Protein AF-A0A835XV20-F1 (afdb_monomer_lite)

pLDDT: mean 71.29, std 19.35, range [37.91, 95.69]

Radius of gyration: 30.29 Å; chains: 1; bounding box: 101×57×58 Å

Structure (mmCIF, N/CA/C/O backbone):
data_AF-A0A835XV20-F1
#
_entry.id   AF-A0A835XV20-F1
#
loop_
_atom_site.group_PDB
_atom_site.id
_atom_site.type_symbol
_atom_site.label_atom_id
_atom_site.label_alt_id
_atom_site.label_comp_id
_atom_site.label_asym_id
_atom_site.label_entity_id
_atom_site.label_seq_id
_atom_site.pdbx_PDB_ins_code
_atom_site.Cartn_x
_atom_site.Cartn_y
_atom_site.Cartn_z
_atom_site.occupancy
_atom_site.B_iso_or_equiv
_atom_site.auth_seq_id
_atom_site.auth_comp_id
_atom_site.auth_asym_id
_atom_site.auth_atom_id
_atom_site.pdbx_PDB_model_num
ATOM 1 N N . MET A 1 1 ? 56.856 -26.481 20.485 1.00 44.91 1 MET A N 1
ATOM 2 C CA . MET A 1 1 ? 55.687 -25.780 19.911 1.00 44.91 1 MET A CA 1
ATOM 3 C C . MET A 1 1 ? 55.381 -26.390 18.546 1.00 44.91 1 MET A C 1
ATOM 5 O O . MET A 1 1 ? 56.162 -26.189 17.629 1.00 44.91 1 MET A O 1
ATOM 9 N N . ARG A 1 2 ? 54.334 -27.218 18.419 1.00 42.66 2 ARG A N 1
ATOM 10 C CA . ARG A 1 2 ? 53.886 -27.782 17.129 1.00 42.66 2 ARG A CA 1
ATOM 11 C C . ARG A 1 2 ? 52.493 -27.231 16.833 1.00 42.66 2 ARG A C 1
ATOM 13 O O . ARG A 1 2 ? 51.584 -27.426 17.632 1.00 42.66 2 ARG A O 1
ATOM 20 N N . ALA A 1 3 ? 52.365 -26.494 15.734 1.00 48.75 3 ALA A N 1
ATOM 21 C CA . ALA A 1 3 ? 51.107 -25.922 15.270 1.00 48.75 3 ALA A CA 1
ATOM 22 C C . ALA A 1 3 ? 50.228 -27.014 14.637 1.00 48.75 3 ALA A C 1
ATOM 24 O O . ALA A 1 3 ? 50.714 -27.828 13.854 1.00 48.75 3 ALA A O 1
ATOM 25 N N . SER A 1 4 ? 48.943 -27.029 14.994 1.00 61.28 4 SER A N 1
ATOM 26 C CA . SER A 1 4 ? 47.926 -27.907 14.399 1.00 61.28 4 SER A CA 1
ATOM 27 C C . SER A 1 4 ? 47.379 -27.291 13.103 1.00 61.28 4 SER A C 1
ATOM 29 O O . SER A 1 4 ? 47.197 -26.072 13.061 1.00 61.28 4 SER A O 1
ATOM 31 N N . PRO A 1 5 ? 47.075 -28.078 12.055 1.00 59.94 5 PRO A N 1
ATOM 32 C CA . PRO A 1 5 ? 46.453 -27.549 10.849 1.00 59.94 5 PRO A CA 1
ATOM 33 C C . PRO A 1 5 ? 44.942 -27.330 11.034 1.00 59.94 5 PRO A C 1
ATOM 35 O O . PRO A 1 5 ? 44.188 -28.227 11.409 1.00 59.94 5 PRO A O 1
ATOM 38 N N . SER A 1 6 ? 44.518 -26.101 10.740 1.00 56.47 6 SER A N 1
ATOM 39 C CA . SER A 1 6 ? 43.131 -25.637 10.696 1.00 56.47 6 SER A CA 1
ATOM 40 C C . SER A 1 6 ? 42.381 -26.278 9.522 1.00 56.47 6 SER A C 1
ATOM 42 O O . SER A 1 6 ? 42.760 -26.108 8.362 1.00 56.47 6 SER A O 1
ATOM 44 N N . THR A 1 7 ? 41.316 -27.028 9.817 1.00 62.75 7 THR A N 1
ATOM 45 C CA . THR A 1 7 ? 40.434 -27.627 8.804 1.00 62.75 7 THR A CA 1
ATOM 46 C C . THR A 1 7 ? 39.413 -26.587 8.341 1.00 62.75 7 THR A C 1
ATOM 48 O O . THR A 1 7 ? 38.593 -26.106 9.121 1.00 62.75 7 THR A O 1
ATOM 51 N N . ARG A 1 8 ? 39.470 -26.225 7.056 1.00 49.06 8 ARG A N 1
ATOM 52 C CA . ARG A 1 8 ? 38.583 -25.251 6.407 1.00 49.06 8 ARG A CA 1
ATOM 53 C C . ARG A 1 8 ? 37.236 -25.910 6.080 1.00 49.06 8 ARG A C 1
ATOM 55 O O . ARG A 1 8 ? 37.169 -26.773 5.211 1.00 49.06 8 ARG A O 1
ATOM 62 N N . ALA A 1 9 ? 36.171 -25.504 6.768 1.00 49.81 9 ALA A N 1
ATOM 63 C CA . ALA A 1 9 ? 34.807 -25.959 6.502 1.00 49.81 9 ALA A CA 1
ATOM 64 C C . ALA A 1 9 ? 34.276 -25.423 5.154 1.00 49.81 9 ALA A C 1
ATOM 66 O O . ALA A 1 9 ? 34.452 -24.248 4.827 1.00 49.81 9 ALA A O 1
ATOM 67 N N . ALA A 1 10 ? 33.623 -26.290 4.375 1.00 55.50 10 ALA A N 1
ATOM 68 C CA . ALA A 1 10 ? 32.979 -25.958 3.103 1.00 55.50 10 ALA A CA 1
ATOM 69 C C . ALA A 1 10 ? 31.582 -25.330 3.319 1.00 55.50 10 ALA A C 1
ATOM 71 O O . ALA A 1 10 ? 30.871 -25.745 4.237 1.00 55.50 10 ALA A O 1
ATOM 72 N N . PRO A 1 11 ? 31.141 -24.365 2.488 1.00 56.44 11 PRO A N 1
ATOM 73 C CA . PRO A 1 11 ? 29.831 -23.742 2.654 1.00 56.44 11 PRO A CA 1
ATOM 74 C C . PRO A 1 11 ? 28.684 -24.625 2.133 1.00 56.44 11 PRO A C 1
ATOM 76 O O . PRO A 1 11 ? 28.713 -25.144 1.016 1.00 56.44 11 PRO A O 1
ATOM 79 N N . ALA A 1 12 ? 27.644 -24.744 2.959 1.00 52.12 12 ALA A N 1
ATOM 80 C CA . ALA A 1 12 ? 26.403 -25.457 2.683 1.00 52.12 12 ALA A CA 1
ATOM 81 C C . ALA A 1 12 ? 25.625 -24.856 1.493 1.00 52.12 12 ALA A C 1
ATOM 83 O O . ALA A 1 12 ? 25.473 -23.638 1.365 1.00 52.12 12 ALA A O 1
ATOM 84 N N . ARG A 1 13 ? 25.095 -25.734 0.632 1.00 54.03 13 ARG A N 1
ATOM 85 C CA . ARG A 1 13 ? 24.239 -25.384 -0.512 1.00 54.03 13 ARG A CA 1
ATOM 86 C C . ARG A 1 13 ? 22.908 -24.805 -0.015 1.00 54.03 13 ARG A C 1
ATOM 88 O O . ARG A 1 13 ? 22.173 -25.475 0.703 1.00 54.03 13 ARG A O 1
ATOM 95 N N . ARG A 1 14 ? 22.588 -23.567 -0.410 1.00 55.06 14 ARG A N 1
ATOM 96 C CA . ARG A 1 14 ? 21.298 -22.919 -0.119 1.00 55.06 14 ARG A CA 1
ATOM 97 C C . ARG A 1 14 ? 20.197 -23.541 -0.983 1.00 55.06 14 ARG A C 1
ATOM 99 O O . ARG A 1 14 ? 20.334 -23.609 -2.202 1.00 55.06 14 ARG A O 1
ATOM 106 N N . GLY A 1 15 ? 19.132 -24.006 -0.333 1.00 49.19 15 GLY A N 1
ATOM 107 C CA . GLY A 1 15 ? 17.953 -24.589 -0.971 1.00 49.19 15 GLY A CA 1
ATOM 108 C C . GLY A 1 15 ? 17.170 -23.576 -1.809 1.00 49.19 15 GLY A C 1
ATOM 109 O O . GLY A 1 15 ? 17.107 -22.390 -1.487 1.00 49.19 15 GLY A O 1
ATOM 110 N N . ALA A 1 16 ? 16.584 -24.062 -2.901 1.00 51.16 16 ALA A N 1
ATOM 111 C CA . ALA A 1 16 ? 15.745 -23.291 -3.806 1.00 51.16 16 ALA A CA 1
ATOM 112 C C . ALA A 1 16 ? 14.406 -22.927 -3.140 1.00 51.16 16 ALA A C 1
ATOM 114 O O . ALA A 1 16 ? 13.652 -23.803 -2.718 1.00 51.16 16 ALA A O 1
ATOM 115 N N . VAL A 1 17 ? 14.097 -21.632 -3.079 1.00 53.84 17 VAL A N 1
ATOM 116 C CA . VAL A 1 17 ? 12.796 -21.119 -2.637 1.00 53.84 17 VAL A CA 1
ATOM 117 C C . VAL A 1 17 ? 11.819 -21.233 -3.807 1.00 53.84 17 VAL A C 1
ATOM 119 O O . VAL A 1 17 ? 11.976 -20.556 -4.821 1.00 53.84 17 VAL A O 1
ATOM 122 N N . ARG A 1 18 ? 10.809 -22.102 -3.686 1.00 56.59 18 ARG A N 1
ATOM 123 C CA . ARG A 1 18 ? 9.687 -22.153 -4.633 1.00 56.59 18 ARG A CA 1
ATOM 124 C C . ARG A 1 18 ? 8.667 -21.079 -4.260 1.00 56.59 18 ARG A C 1
ATOM 126 O O . ARG A 1 18 ? 8.047 -21.154 -3.205 1.00 56.59 18 ARG A O 1
ATOM 133 N N . VAL A 1 19 ? 8.491 -20.095 -5.138 1.00 51.69 19 VAL A N 1
ATOM 134 C CA . VAL A 1 19 ? 7.416 -19.101 -5.048 1.00 51.69 19 VAL A CA 1
ATOM 135 C C . VAL A 1 19 ? 6.131 -19.742 -5.570 1.00 51.69 19 VAL A C 1
ATOM 137 O O . VAL A 1 19 ? 6.055 -20.131 -6.733 1.00 51.69 19 VAL A O 1
ATOM 140 N N . PHE A 1 20 ? 5.128 -19.875 -4.704 1.00 39.94 20 PHE A N 1
ATOM 141 C CA . PHE A 1 20 ? 3.778 -20.281 -5.087 1.00 39.94 20 PHE A CA 1
ATOM 142 C C . PHE A 1 20 ? 2.984 -19.045 -5.524 1.00 39.94 20 PHE A C 1
ATOM 144 O O . PHE A 1 20 ? 2.681 -18.176 -4.709 1.00 39.94 20 PHE A O 1
ATOM 151 N N . CYS A 1 21 ? 2.617 -18.974 -6.803 1.00 42.19 21 CYS A N 1
ATOM 152 C CA . CYS A 1 21 ? 1.597 -18.045 -7.282 1.00 42.19 21 CYS A CA 1
ATOM 153 C C . CYS A 1 21 ? 0.218 -18.687 -7.075 1.00 42.19 21 CYS A C 1
ATOM 155 O O . CYS A 1 21 ? -0.084 -19.719 -7.672 1.00 42.19 21 CYS A O 1
ATOM 157 N N . VAL A 1 22 ? -0.611 -18.089 -6.219 1.00 51.94 22 VAL A N 1
ATOM 158 C CA . VAL A 1 22 ? -2.014 -18.484 -6.021 1.00 51.94 22 VAL A CA 1
ATOM 159 C C . VAL A 1 22 ? -2.854 -17.851 -7.132 1.00 51.94 22 VAL A C 1
ATOM 161 O O . VAL A 1 22 ? -2.881 -16.631 -7.268 1.00 51.94 22 VAL A O 1
ATOM 164 N N . ALA A 1 23 ? -3.523 -18.678 -7.936 1.00 52.44 23 ALA A N 1
ATOM 165 C CA . ALA A 1 23 ? -4.478 -18.219 -8.942 1.00 52.44 23 ALA A CA 1
ATOM 166 C C . ALA A 1 23 ? -5.808 -17.781 -8.286 1.00 52.44 23 ALA A C 1
ATOM 168 O O . ALA A 1 23 ? -6.222 -18.387 -7.292 1.00 52.44 23 ALA A O 1
ATOM 169 N N . PRO A 1 24 ? -6.499 -16.758 -8.823 1.00 52.38 24 PRO A N 1
ATOM 170 C CA . PRO A 1 24 ? -7.788 -16.312 -8.303 1.00 52.38 24 PRO A CA 1
ATOM 171 C C . PRO A 1 24 ? -8.917 -17.302 -8.634 1.00 52.38 24 PRO A C 1
ATOM 173 O O . PRO A 1 24 ? -8.969 -17.895 -9.711 1.00 52.38 24 PRO A O 1
ATOM 176 N N . LYS A 1 25 ? -9.836 -17.461 -7.677 1.00 53.41 25 LYS A N 1
ATOM 177 C CA . LYS A 1 25 ? -11.033 -18.309 -7.749 1.00 53.41 25 LYS A CA 1
ATOM 178 C C . LYS A 1 25 ? -12.071 -17.689 -8.705 1.00 53.41 25 LYS A C 1
ATOM 180 O O . LYS A 1 25 ? -12.336 -16.495 -8.568 1.00 53.41 25 LYS A O 1
ATOM 185 N N . PRO A 1 26 ? -12.693 -18.450 -9.624 1.00 41.38 26 PRO A N 1
ATOM 186 C CA . PRO A 1 26 ? -13.775 -17.930 -10.454 1.00 41.38 26 PRO A CA 1
ATOM 187 C C . PRO A 1 26 ? -15.062 -17.774 -9.632 1.00 41.38 26 PRO A C 1
ATOM 189 O O . PRO A 1 26 ? -15.492 -18.694 -8.932 1.00 41.38 26 PRO A O 1
ATOM 192 N N . THR A 1 27 ? -15.673 -16.595 -9.710 1.00 59.34 27 THR A N 1
ATOM 193 C CA . THR A 1 27 ? -17.022 -16.310 -9.209 1.00 59.34 27 THR A CA 1
ATOM 194 C C . THR A 1 27 ? -18.067 -16.839 -10.195 1.00 59.34 27 THR A C 1
ATOM 196 O O . THR A 1 27 ? -17.949 -16.537 -11.383 1.00 59.34 27 THR A O 1
ATOM 199 N N . PRO A 1 28 ? -19.102 -17.577 -9.756 1.00 45.62 28 PRO A N 1
ATOM 200 C CA . PRO A 1 28 ? -20.207 -17.947 -10.632 1.00 45.62 28 PRO A CA 1
ATOM 201 C C . PRO A 1 28 ? -21.146 -16.749 -10.827 1.00 45.62 28 PRO A C 1
ATOM 203 O O . PRO A 1 28 ? -21.804 -16.295 -9.892 1.00 45.62 28 PRO A O 1
ATOM 206 N N . SER A 1 29 ? -21.195 -16.231 -12.052 1.00 40.47 29 SER A N 1
ATOM 207 C CA . SER A 1 29 ? -22.249 -15.343 -12.541 1.00 40.47 29 SER A CA 1
ATOM 208 C C . SER A 1 29 ? -23.569 -16.114 -12.592 1.00 40.47 29 SER A C 1
ATOM 210 O O . SER A 1 29 ? -23.691 -17.105 -13.310 1.00 40.47 29 SER A O 1
ATOM 212 N N . GLY A 1 30 ? -24.535 -15.684 -11.782 1.00 40.44 30 GLY A N 1
ATOM 213 C CA . GLY A 1 30 ? -25.894 -16.206 -11.795 1.00 40.44 30 GLY A CA 1
ATOM 214 C C . GLY A 1 30 ? -26.686 -15.627 -12.961 1.00 40.44 30 GLY A C 1
ATOM 215 O O . GLY A 1 30 ? -26.907 -14.422 -13.019 1.00 40.44 30 GLY A O 1
ATOM 216 N N . GLU A 1 31 ? -27.155 -16.501 -13.844 1.00 38.69 31 GLU A N 1
ATOM 217 C CA . GLU A 1 31 ? -28.245 -16.223 -14.773 1.00 38.69 31 GLU A CA 1
ATOM 218 C C . GLU A 1 31 ? -29.359 -17.230 -14.488 1.00 38.69 31 GLU A C 1
ATOM 220 O O . GLU A 1 31 ? -29.251 -18.427 -14.753 1.00 38.69 31 GLU A O 1
ATOM 225 N N . THR A 1 32 ? -30.429 -16.739 -13.872 1.00 38.34 32 THR A N 1
ATOM 226 C CA . THR A 1 32 ? -31.678 -17.468 -13.677 1.00 38.34 32 THR A CA 1
ATOM 227 C C . THR A 1 32 ? -32.570 -17.210 -14.884 1.00 38.34 32 THR A C 1
ATOM 229 O O . THR A 1 32 ? -33.199 -16.156 -14.972 1.00 38.34 32 THR A O 1
ATOM 232 N N . VAL A 1 33 ? -32.645 -18.168 -15.807 1.00 44.50 33 VAL A N 1
ATOM 233 C CA . VAL A 1 33 ? -33.725 -18.215 -16.799 1.00 44.50 33 VAL A CA 1
ATOM 234 C C . VAL A 1 33 ? -34.889 -19.000 -16.200 1.00 44.50 33 VAL A C 1
ATOM 236 O O . VAL A 1 33 ? -34.736 -20.097 -15.667 1.00 44.50 33 VAL A O 1
ATOM 239 N N . SER A 1 34 ? -36.045 -18.352 -16.227 1.00 37.91 34 SER A N 1
ATOM 240 C CA . SER A 1 34 ? -37.294 -18.734 -15.584 1.00 37.91 34 SER A CA 1
ATOM 241 C C . SER A 1 34 ? -38.166 -19.617 -16.488 1.00 37.91 34 SER A C 1
ATOM 243 O O . SER A 1 34 ? -38.366 -19.286 -17.653 1.00 37.91 34 SER A O 1
ATOM 245 N N . ALA A 1 35 ? -38.767 -20.635 -15.852 1.00 47.41 35 ALA A N 1
ATOM 246 C CA . ALA A 1 35 ? -40.023 -21.343 -16.169 1.00 47.41 35 ALA A CA 1
ATOM 247 C C . ALA A 1 35 ? -40.022 -22.505 -17.200 1.00 47.41 35 ALA A C 1
ATOM 249 O O . ALA A 1 35 ? -39.172 -22.541 -18.083 1.00 47.41 35 ALA A O 1
ATOM 250 N N . PRO A 1 36 ? -41.029 -23.421 -17.165 1.00 53.88 36 PRO A N 1
ATOM 251 C CA . PRO A 1 36 ? -42.007 -23.731 -16.112 1.00 53.88 36 PRO A CA 1
ATOM 252 C C . PRO A 1 36 ? -41.981 -25.200 -15.625 1.00 53.88 36 PRO A C 1
ATOM 254 O O . PRO A 1 36 ? -41.382 -26.101 -16.200 1.00 53.88 36 PRO A O 1
ATOM 257 N N . ARG A 1 37 ? -42.698 -25.399 -14.516 1.00 51.72 37 ARG A N 1
ATOM 258 C CA . ARG A 1 37 ? -42.938 -26.639 -13.771 1.00 51.72 37 ARG A CA 1
ATOM 259 C C . ARG A 1 37 ? -43.625 -27.726 -14.611 1.00 51.72 37 ARG A C 1
ATOM 261 O O . ARG A 1 37 ? -44.734 -27.507 -15.089 1.00 51.72 37 ARG A O 1
ATOM 268 N N . ALA A 1 38 ? -43.049 -28.925 -14.618 1.00 47.75 38 ALA A N 1
ATOM 269 C CA . ALA A 1 38 ? -43.782 -30.176 -14.797 1.00 47.75 38 ALA A CA 1
ATOM 270 C C . ALA A 1 38 ? -43.686 -30.971 -13.484 1.00 47.75 38 ALA A C 1
ATOM 272 O O . ALA A 1 38 ? -42.598 -31.272 -12.997 1.00 47.75 38 ALA A O 1
ATOM 273 N N . LEU A 1 39 ? -44.841 -31.201 -12.865 1.00 48.84 39 LEU A N 1
ATOM 274 C CA . LEU A 1 39 ? -45.015 -31.959 -11.631 1.00 48.84 39 LEU A CA 1
ATOM 275 C C . LEU A 1 39 ? -45.165 -33.457 -11.930 1.00 48.84 39 LEU A C 1
ATOM 277 O O . LEU A 1 39 ? -45.701 -33.822 -12.970 1.00 48.84 39 LEU A O 1
ATOM 281 N N . LEU A 1 40 ? -44.820 -34.248 -10.905 1.00 46.38 40 LEU A N 1
ATOM 282 C CA . LEU A 1 40 ? -45.146 -35.661 -10.649 1.00 46.38 40 LEU A CA 1
ATOM 283 C C . LEU A 1 40 ? -44.232 -36.712 -11.295 1.00 46.38 40 LEU A C 1
ATOM 285 O O . LEU A 1 40 ? -44.397 -37.079 -12.448 1.00 46.38 40 LEU A O 1
ATOM 289 N N . ALA A 1 41 ? -43.381 -37.335 -10.476 1.00 43.50 41 ALA A N 1
ATOM 290 C CA . ALA A 1 41 ? -43.691 -38.661 -9.935 1.00 43.50 41 ALA A CA 1
ATOM 291 C C . ALA A 1 41 ? -42.685 -39.057 -8.841 1.00 43.50 41 ALA A C 1
ATOM 293 O O . ALA A 1 41 ? -41.516 -38.685 -8.866 1.00 43.50 41 ALA A O 1
ATOM 294 N N . ALA A 1 42 ? -43.206 -39.767 -7.848 1.00 44.06 42 ALA A N 1
ATOM 295 C CA . ALA A 1 42 ? -42.564 -40.204 -6.621 1.00 44.06 42 ALA A CA 1
ATOM 296 C C . ALA A 1 42 ? -41.447 -41.244 -6.823 1.00 44.06 42 ALA A C 1
ATOM 298 O O . ALA A 1 42 ? -41.448 -41.990 -7.796 1.00 44.06 42 ALA A O 1
ATOM 299 N N . GLY A 1 43 ? -40.576 -41.376 -5.820 1.00 44.84 43 GLY A N 1
ATOM 300 C CA . GLY A 1 43 ? -39.761 -42.578 -5.642 1.00 44.84 43 GLY A CA 1
ATOM 301 C C . GLY A 1 43 ? -38.578 -42.363 -4.708 1.00 44.84 43 GLY A C 1
ATOM 302 O O . GLY A 1 43 ? -37.598 -41.736 -5.089 1.00 44.84 43 GLY A O 1
ATOM 303 N N . LEU A 1 44 ? -38.668 -42.889 -3.483 1.00 50.66 44 LEU A N 1
ATOM 304 C CA . LEU A 1 44 ? -37.537 -43.013 -2.567 1.00 50.66 44 LEU A CA 1
ATOM 305 C C . LEU A 1 44 ? -36.394 -43.802 -3.226 1.00 50.66 44 LEU A C 1
ATOM 307 O O . LEU A 1 44 ? -36.608 -44.925 -3.671 1.00 50.66 44 LEU A O 1
ATOM 311 N N . ALA A 1 45 ? -35.169 -43.287 -3.147 1.00 50.66 45 ALA A N 1
ATOM 312 C CA . ALA A 1 45 ? -33.979 -44.128 -3.083 1.00 50.66 45 ALA A CA 1
ATOM 313 C C . ALA A 1 45 ? -32.939 -43.454 -2.184 1.00 50.66 45 ALA A C 1
ATOM 315 O O . ALA A 1 45 ? -32.374 -42.404 -2.486 1.00 50.66 45 ALA A O 1
ATOM 316 N N . VAL A 1 46 ? -32.773 -44.068 -1.021 1.00 54.78 46 VAL A N 1
ATOM 317 C CA . VAL A 1 46 ? -31.801 -43.765 0.021 1.00 54.78 46 VAL A CA 1
ATOM 318 C C . VAL A 1 46 ? -30.381 -44.040 -0.486 1.00 54.78 46 VAL A C 1
ATOM 320 O O . VAL A 1 46 ? -30.154 -45.024 -1.177 1.00 54.78 46 VAL A O 1
ATOM 323 N N . ALA A 1 47 ? -29.458 -43.161 -0.086 1.00 52.62 47 ALA A N 1
ATOM 324 C CA . ALA A 1 47 ? -28.010 -43.342 0.051 1.00 52.62 47 ALA A CA 1
ATOM 325 C C . ALA A 1 47 ? -27.271 -44.147 -1.034 1.00 52.62 47 ALA A C 1
ATOM 327 O O . ALA A 1 47 ? -27.314 -45.372 -1.061 1.00 52.62 47 ALA A O 1
ATOM 328 N N . SER A 1 48 ? -26.426 -43.473 -1.820 1.00 56.16 48 SER A N 1
ATOM 329 C CA . SER A 1 48 ? -25.290 -44.127 -2.481 1.00 56.16 48 SER A CA 1
ATOM 330 C C . SER A 1 48 ? -24.135 -43.149 -2.731 1.00 56.16 48 SER A C 1
ATOM 332 O O . SER A 1 48 ? -24.219 -42.238 -3.548 1.00 56.16 48 SER A O 1
ATOM 334 N N . SER A 1 49 ? -23.045 -43.414 -2.007 1.00 53.25 49 SER A N 1
ATOM 335 C CA . SER A 1 49 ? -21.640 -43.279 -2.420 1.00 53.25 49 SER A CA 1
ATOM 336 C C . SER A 1 49 ? -21.042 -41.886 -2.653 1.00 53.25 49 SER A C 1
ATOM 338 O O . SER A 1 49 ? -20.879 -41.396 -3.768 1.00 53.25 49 SER A O 1
ATOM 340 N N . LEU A 1 50 ? -20.526 -41.360 -1.544 1.00 58.09 50 LEU A N 1
ATOM 341 C CA . LEU A 1 50 ? -19.286 -40.598 -1.461 1.00 58.09 50 LEU A CA 1
ATOM 342 C C . LEU A 1 50 ? -18.092 -41.469 -1.927 1.00 58.09 50 LEU A C 1
ATOM 344 O O . LEU A 1 50 ? -17.446 -42.094 -1.098 1.00 58.09 50 LEU A O 1
ATOM 348 N N . THR A 1 51 ? -17.781 -41.528 -3.226 1.00 60.72 51 THR A N 1
ATOM 349 C CA . THR A 1 51 ? -16.495 -42.069 -3.728 1.00 60.72 51 THR A CA 1
ATOM 350 C C . THR A 1 51 ? -16.174 -41.549 -5.130 1.00 60.72 51 THR A C 1
ATOM 352 O O . THR A 1 51 ? -16.598 -42.128 -6.123 1.00 60.72 51 THR A O 1
ATOM 355 N N . LEU A 1 52 ? -15.359 -40.497 -5.212 1.00 54.66 52 LEU A N 1
ATOM 356 C CA . LEU A 1 52 ? -14.527 -40.189 -6.385 1.00 54.66 52 LEU A CA 1
ATOM 357 C C . LEU A 1 52 ? -13.210 -39.561 -5.897 1.00 54.66 52 LEU A C 1
ATOM 359 O O . LEU A 1 52 ? -12.841 -38.447 -6.247 1.00 54.66 52 LEU A O 1
ATOM 363 N N . LEU A 1 53 ? -12.509 -40.299 -5.032 1.00 55.72 53 LEU A N 1
ATOM 364 C CA . LEU A 1 53 ? -11.125 -40.026 -4.638 1.00 55.72 53 LEU A CA 1
ATOM 365 C C . LEU A 1 53 ? -10.196 -41.091 -5.244 1.00 55.72 53 LEU A C 1
ATOM 367 O O . LEU A 1 53 ? -9.421 -41.718 -4.538 1.00 55.72 53 LEU A O 1
ATOM 371 N N . ALA A 1 54 ? -10.345 -41.367 -6.541 1.00 57.06 54 ALA A N 1
ATOM 372 C CA . ALA A 1 54 ? -9.463 -42.268 -7.284 1.00 57.06 54 ALA A CA 1
ATOM 373 C C . ALA A 1 54 ? -9.663 -42.112 -8.801 1.00 57.06 54 ALA A C 1
ATOM 375 O O . ALA A 1 54 ? -9.901 -43.088 -9.507 1.00 57.06 54 ALA A O 1
ATOM 376 N N . SER A 1 55 ? -9.600 -40.887 -9.329 1.00 55.09 55 SER A N 1
ATOM 377 C CA . SER A 1 55 ? -9.239 -40.730 -10.738 1.00 55.09 55 SER A CA 1
ATOM 378 C C . SER A 1 55 ? -7.712 -40.640 -10.811 1.00 55.09 55 SER A C 1
ATOM 380 O O . SER A 1 55 ? -7.123 -39.792 -10.133 1.00 55.09 55 SER A O 1
ATOM 382 N N . PRO A 1 56 ? -7.020 -41.496 -11.588 1.00 59.56 56 PRO A N 1
ATOM 383 C CA . PRO A 1 56 ? -5.668 -41.165 -11.997 1.00 59.56 56 PRO A CA 1
ATOM 384 C C . PRO A 1 56 ? -5.807 -39.862 -12.776 1.00 59.56 56 PRO A C 1
ATOM 386 O O . PRO A 1 56 ? -6.459 -39.839 -13.820 1.00 59.56 56 PRO A O 1
ATOM 389 N N . PHE A 1 57 ? -5.287 -38.761 -12.227 1.00 56.72 57 PHE A N 1
ATOM 390 C CA . PHE A 1 57 ? -5.158 -37.517 -12.973 1.00 56.72 57 PHE A CA 1
ATOM 391 C C . PHE A 1 57 ? -4.583 -37.894 -14.340 1.00 56.72 57 PHE A C 1
ATOM 393 O O . PHE A 1 57 ? -3.473 -38.440 -14.363 1.00 56.72 57 PHE A O 1
ATOM 400 N N . PRO A 1 58 ? -5.306 -37.694 -15.461 1.00 56.66 58 PRO A N 1
ATOM 401 C CA . PRO A 1 58 ? -4.678 -37.854 -16.752 1.00 56.66 58 PRO A CA 1
ATOM 402 C C . PRO A 1 58 ? -3.452 -36.949 -16.723 1.00 56.66 58 PRO A C 1
ATOM 404 O O . PRO A 1 58 ? -3.544 -35.756 -16.411 1.00 56.66 58 PRO A O 1
ATOM 407 N N . ALA A 1 59 ? -2.296 -37.582 -16.924 1.00 61.88 59 ALA A N 1
ATOM 408 C CA . ALA A 1 59 ? -1.010 -36.932 -17.050 1.00 61.88 59 ALA A CA 1
ATOM 409 C C . ALA A 1 59 ? -1.186 -35.664 -17.887 1.00 61.88 59 ALA A C 1
ATOM 411 O O . ALA A 1 59 ? -1.900 -35.699 -18.888 1.00 61.88 59 ALA A O 1
ATOM 412 N N . HIS A 1 60 ? -0.583 -34.566 -17.417 1.00 59.62 60 HIS A N 1
ATOM 413 C CA . HIS A 1 60 ? -0.561 -33.249 -18.052 1.00 59.62 60 HIS A CA 1
ATOM 414 C C . HIS A 1 60 ? -0.900 -33.318 -19.543 1.00 59.62 60 HIS A C 1
ATOM 416 O O . HIS A 1 60 ? -0.048 -33.678 -20.355 1.00 59.62 60 HIS A O 1
ATOM 422 N N . ALA A 1 61 ? -2.141 -32.972 -19.895 1.00 60.03 61 ALA A N 1
ATOM 423 C CA . ALA A 1 61 ? -2.474 -32.677 -21.274 1.00 60.03 61 ALA A CA 1
ATOM 424 C C . ALA A 1 61 ? -1.476 -31.609 -21.735 1.00 60.03 61 ALA A C 1
ATOM 426 O O . ALA A 1 61 ? -1.462 -30.490 -21.209 1.00 60.03 61 ALA A O 1
ATOM 427 N N . VAL A 1 62 ? -0.578 -31.998 -22.642 1.00 64.25 62 VAL A N 1
ATOM 428 C CA . VAL A 1 62 ? 0.369 -31.100 -23.296 1.00 64.25 62 VAL A CA 1
ATOM 429 C C . VAL A 1 62 ? -0.467 -29.979 -23.892 1.00 64.25 62 VAL A C 1
ATOM 431 O O . VAL A 1 62 ? -1.296 -30.212 -24.769 1.00 64.25 62 VAL A O 1
ATOM 434 N N . ARG A 1 63 ? -0.314 -28.771 -23.345 1.00 64.38 63 ARG A N 1
ATOM 435 C CA . ARG A 1 63 ? -1.021 -27.588 -23.830 1.00 64.38 63 ARG A CA 1
ATOM 436 C C . ARG A 1 63 ? -0.658 -27.404 -25.310 1.00 64.38 63 ARG A C 1
ATOM 438 O O . ARG A 1 63 ? 0.530 -27.247 -25.593 1.00 64.38 63 ARG A O 1
ATOM 445 N N . PRO A 1 64 ? -1.621 -27.422 -26.249 1.00 59.41 64 PRO A N 1
ATOM 446 C CA . PRO A 1 64 ? -1.326 -27.170 -27.649 1.00 59.41 64 PRO A CA 1
ATOM 447 C C . PRO A 1 64 ? -1.034 -25.679 -27.817 1.00 59.41 64 P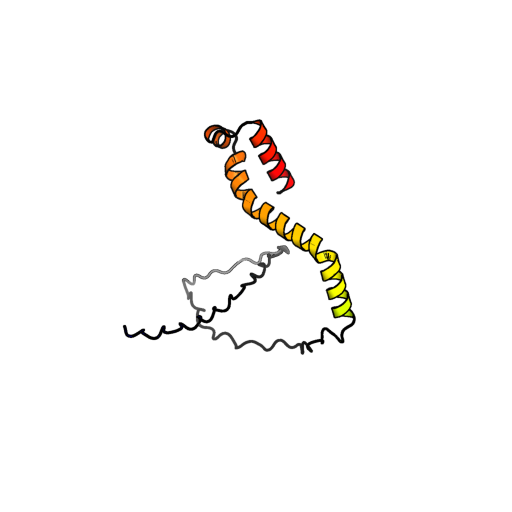RO A C 1
ATOM 449 O O . PRO A 1 64 ? -1.922 -24.832 -27.812 1.00 59.41 64 PRO A O 1
ATOM 452 N N . GLY A 1 65 ? 0.250 -25.374 -27.901 1.00 60.16 65 GLY A N 1
ATOM 453 C CA . GLY A 1 65 ? 0.778 -24.051 -28.163 1.00 60.16 65 GLY A CA 1
ATOM 454 C C . GLY A 1 65 ? 2.286 -24.157 -28.108 1.00 60.16 65 GLY A C 1
ATOM 455 O O . GLY A 1 65 ? 2.864 -24.244 -27.026 1.00 60.16 65 GLY A O 1
ATOM 456 N N . THR A 1 66 ? 2.932 -24.201 -29.269 1.00 61.44 66 THR A N 1
ATOM 457 C CA . THR A 1 66 ? 4.379 -24.018 -29.357 1.00 61.44 66 THR A CA 1
ATOM 458 C C . THR A 1 66 ? 4.665 -22.580 -28.937 1.00 61.44 66 THR A C 1
ATOM 460 O O . THR A 1 66 ? 4.664 -21.673 -29.768 1.00 61.44 66 THR A O 1
ATOM 463 N N . ASN A 1 67 ? 4.838 -22.345 -27.635 1.00 64.06 67 ASN A N 1
ATOM 464 C CA . ASN A 1 67 ? 5.445 -21.117 -27.141 1.00 64.06 67 ASN A CA 1
ATOM 465 C C . ASN A 1 67 ? 6.884 -21.137 -27.654 1.00 64.06 67 ASN A C 1
ATOM 467 O O . ASN A 1 67 ? 7.764 -21.704 -27.012 1.00 64.06 67 ASN A O 1
ATOM 471 N N . VAL A 1 68 ? 7.101 -20.622 -28.864 1.00 71.62 68 VAL A N 1
ATOM 472 C CA . VAL A 1 68 ? 8.449 -20.395 -29.371 1.00 71.62 68 VAL A CA 1
ATOM 473 C C . VAL A 1 68 ? 9.042 -19.341 -28.453 1.00 71.62 68 VAL A C 1
ATOM 475 O O . VAL A 1 68 ? 8.518 -18.230 -28.363 1.00 71.62 68 VAL A O 1
ATOM 478 N N . GLU A 1 69 ? 10.076 -19.726 -27.710 1.00 71.69 69 GLU A N 1
ATOM 479 C CA . GLU A 1 69 ? 10.799 -18.819 -26.832 1.00 71.69 69 GLU A CA 1
ATOM 480 C C . GLU A 1 69 ? 11.371 -17.694 -27.695 1.00 71.69 69 GLU A C 1
ATOM 482 O O . GLU A 1 69 ? 12.295 -17.883 -28.484 1.00 71.69 69 GLU A O 1
ATOM 487 N N . ALA A 1 70 ? 10.746 -16.522 -27.614 1.00 70.88 70 ALA A N 1
ATOM 488 C CA . ALA A 1 70 ? 11.224 -15.348 -28.312 1.00 70.88 70 ALA A CA 1
ATOM 489 C C . ALA A 1 70 ? 12.461 -14.835 -27.577 1.00 70.88 70 ALA A C 1
ATOM 491 O O . ALA A 1 70 ? 12.390 -14.466 -26.403 1.00 70.88 70 ALA A O 1
ATOM 492 N N . ASP A 1 71 ? 13.591 -14.811 -28.277 1.00 76.69 71 ASP A N 1
ATOM 493 C CA . ASP A 1 71 ? 14.825 -14.260 -27.741 1.00 76.69 71 ASP A CA 1
ATOM 494 C C . ASP A 1 71 ? 14.645 -12.770 -27.397 1.00 76.69 71 ASP A C 1
ATOM 496 O O . ASP A 1 71 ? 14.159 -11.963 -28.203 1.00 76.69 71 ASP A O 1
ATOM 500 N N . ALA A 1 72 ? 15.040 -12.408 -26.175 1.00 69.69 72 ALA A N 1
ATOM 501 C CA . ALA A 1 72 ? 14.876 -11.068 -25.630 1.00 69.69 72 ALA A CA 1
ATOM 502 C C . ALA A 1 72 ? 15.696 -10.017 -26.392 1.00 69.69 72 ALA A C 1
ATOM 504 O O . ALA A 1 72 ? 15.308 -8.846 -26.418 1.00 69.69 72 ALA A O 1
ATOM 505 N N . ALA A 1 73 ? 16.801 -10.426 -27.028 1.00 73.81 73 ALA A N 1
ATOM 506 C CA . ALA A 1 73 ? 17.624 -9.535 -27.837 1.00 73.81 73 ALA A CA 1
ATOM 507 C C . ALA A 1 73 ? 17.036 -9.299 -29.236 1.00 73.81 73 ALA A C 1
ATOM 509 O O . ALA A 1 73 ? 17.218 -8.218 -29.790 1.00 73.81 73 ALA A O 1
ATOM 510 N N . THR A 1 74 ? 16.291 -10.255 -29.791 1.00 76.81 74 THR A N 1
ATOM 511 C CA . THR A 1 74 ? 15.825 -10.192 -31.187 1.00 76.81 74 THR A CA 1
ATOM 512 C C . THR A 1 74 ? 14.396 -9.652 -31.322 1.00 76.81 74 THR A C 1
ATOM 514 O O . THR A 1 74 ? 14.049 -9.049 -32.338 1.00 76.81 74 THR A O 1
ATOM 517 N N . SER A 1 75 ? 13.550 -9.812 -30.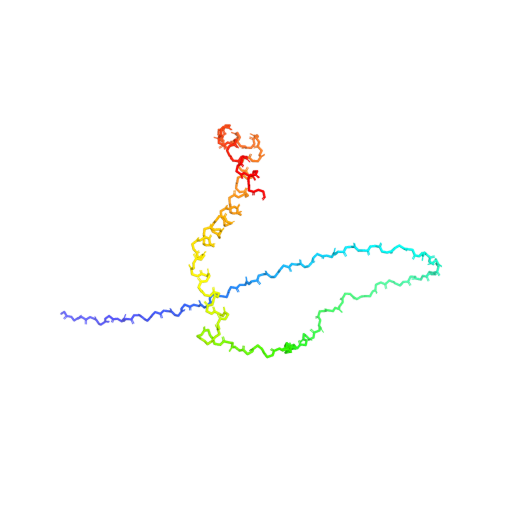299 1.00 89.25 75 SER A N 1
ATOM 518 C CA . SER A 1 75 ? 12.155 -9.362 -30.363 1.00 89.25 75 SER A CA 1
ATOM 519 C C . SER A 1 75 ? 12.002 -7.859 -30.059 1.00 89.25 75 SER A C 1
ATOM 521 O O . SER A 1 75 ? 12.235 -7.437 -28.920 1.00 89.25 75 SER A O 1
ATOM 523 N N . PRO A 1 76 ? 11.522 -7.032 -31.012 1.00 88.38 76 PRO A N 1
ATOM 524 C CA . PRO A 1 76 ? 11.315 -5.598 -30.786 1.00 88.38 76 PRO A CA 1
ATOM 525 C C . PRO A 1 76 ? 10.256 -5.321 -29.708 1.00 88.38 76 PRO A C 1
ATOM 527 O O . PRO A 1 76 ? 10.361 -4.347 -28.960 1.00 88.38 76 PRO A O 1
ATOM 530 N N . LEU A 1 77 ? 9.266 -6.211 -29.570 1.00 89.81 77 LEU A N 1
ATOM 531 C CA . LEU A 1 77 ? 8.268 -6.126 -28.507 1.00 89.81 77 LEU A CA 1
ATOM 532 C C . LEU A 1 77 ? 8.919 -6.304 -27.131 1.00 89.81 77 LEU A C 1
ATOM 534 O O . LEU A 1 77 ? 8.684 -5.480 -26.248 1.00 89.81 77 LEU A O 1
ATOM 538 N N . ILE A 1 78 ? 9.769 -7.325 -26.958 1.00 90.25 78 ILE A N 1
ATOM 539 C CA . ILE A 1 78 ? 10.435 -7.593 -25.673 1.00 90.25 78 ILE A CA 1
ATOM 540 C C . ILE A 1 78 ? 11.333 -6.419 -25.287 1.00 90.25 78 ILE A C 1
ATOM 542 O O . ILE A 1 78 ? 11.248 -5.935 -24.159 1.00 90.25 78 ILE A O 1
ATOM 546 N N . GLN A 1 79 ? 12.112 -5.883 -26.229 1.00 91.69 79 GLN A N 1
ATOM 547 C CA . GLN A 1 79 ? 12.935 -4.702 -25.968 1.00 91.69 79 GLN A CA 1
ATOM 548 C C . GLN A 1 79 ? 12.097 -3.491 -25.529 1.00 91.69 79 GLN A C 1
ATOM 550 O O . GLN A 1 79 ? 12.478 -2.784 -24.596 1.00 91.69 79 GLN A O 1
ATOM 555 N N . SER A 1 80 ? 10.941 -3.254 -26.162 1.00 92.12 80 SER A N 1
ATOM 556 C CA . SER A 1 80 ? 10.049 -2.151 -25.776 1.00 92.12 80 SER A CA 1
ATOM 557 C C . SER A 1 80 ? 9.483 -2.318 -24.359 1.00 92.12 80 SER A C 1
ATOM 559 O O . SER A 1 80 ? 9.376 -1.343 -23.615 1.00 92.12 80 SER A O 1
ATOM 561 N N . LEU A 1 81 ? 9.167 -3.552 -23.957 1.00 91.88 81 LEU A N 1
ATOM 562 C CA . LEU A 1 81 ? 8.660 -3.865 -22.621 1.00 91.88 81 LEU A CA 1
ATOM 563 C C . LEU A 1 81 ? 9.758 -3.763 -21.560 1.00 91.88 81 LEU A C 1
ATOM 565 O O . LEU A 1 81 ? 9.499 -3.244 -20.478 1.00 91.88 81 LEU A O 1
ATOM 569 N N . LEU A 1 82 ? 10.986 -4.186 -21.873 1.00 92.56 82 LEU A N 1
ATOM 570 C CA . LEU A 1 82 ? 12.140 -4.019 -20.986 1.00 92.56 82 LEU A CA 1
ATOM 571 C C . LEU A 1 82 ? 12.455 -2.538 -20.749 1.00 92.56 82 LEU A C 1
ATOM 573 O O . LEU A 1 82 ? 12.681 -2.149 -19.605 1.00 92.56 82 LEU A O 1
ATOM 577 N N . LYS A 1 83 ? 12.391 -1.702 -21.795 1.00 94.31 83 LYS A N 1
ATOM 578 C CA . LYS A 1 83 ? 12.542 -0.242 -21.668 1.00 94.31 83 LYS A CA 1
ATOM 579 C C . LYS A 1 83 ? 11.470 0.355 -20.756 1.00 94.31 83 LYS A C 1
ATOM 581 O O . LYS A 1 83 ? 11.811 0.974 -19.754 1.00 94.31 83 LYS A O 1
ATOM 586 N N . LYS A 1 84 ? 10.191 0.053 -21.008 1.00 93.88 84 LYS A N 1
ATOM 587 C CA . LYS A 1 84 ? 9.078 0.498 -20.147 1.00 93.88 84 LYS A CA 1
ATOM 588 C C . LYS A 1 84 ? 9.214 0.004 -18.706 1.00 93.88 84 LYS A C 1
ATOM 590 O O . LYS A 1 84 ? 8.905 0.732 -17.768 1.00 93.88 84 LYS A O 1
ATOM 595 N N . SER A 1 85 ? 9.674 -1.231 -18.512 1.00 91.88 85 SER A N 1
ATOM 596 C CA . SER A 1 85 ? 9.898 -1.785 -17.177 1.00 91.88 85 SER A CA 1
ATOM 597 C C . SER A 1 85 ? 11.050 -1.095 -16.452 1.00 91.88 85 SER A C 1
ATOM 599 O O . SER A 1 85 ? 10.996 -1.002 -15.229 1.00 91.88 85 SER A O 1
ATOM 601 N N . ALA A 1 86 ? 12.083 -0.646 -17.169 1.00 92.56 86 ALA A N 1
ATOM 602 C CA . ALA A 1 86 ? 13.187 0.113 -16.593 1.00 92.56 86 ALA A CA 1
ATOM 603 C C . ALA A 1 86 ? 12.747 1.538 -16.227 1.00 92.56 86 ALA A C 1
ATOM 605 O O . ALA A 1 86 ? 12.993 1.975 -15.105 1.00 92.56 86 ALA A O 1
ATOM 606 N N . GLU A 1 87 ? 12.033 2.215 -17.129 1.00 94.12 87 GLU A N 1
ATOM 607 C CA . GLU A 1 87 ? 11.494 3.568 -16.930 1.00 94.12 87 GLU A CA 1
ATOM 608 C C . GLU A 1 87 ? 10.510 3.623 -15.749 1.00 94.12 87 GLU A C 1
ATOM 610 O O . GLU A 1 87 ? 10.619 4.488 -14.884 1.00 94.12 87 GLU A O 1
ATOM 615 N N . ASN A 1 88 ? 9.604 2.644 -15.648 1.00 94.56 88 ASN A N 1
ATOM 616 C CA . ASN A 1 88 ? 8.572 2.611 -14.606 1.00 94.56 88 ASN A CA 1
ATOM 617 C C . ASN A 1 88 ? 8.985 1.838 -13.348 1.00 94.56 88 ASN A C 1
ATOM 619 O O . ASN A 1 88 ? 8.171 1.679 -12.437 1.00 94.56 88 ASN A O 1
ATOM 623 N N . LYS A 1 89 ? 10.227 1.339 -13.264 1.00 95.06 89 LYS A N 1
ATOM 624 C CA . LYS A 1 89 ? 10.666 0.477 -12.156 1.00 95.06 89 LYS A CA 1
ATOM 625 C C . LYS A 1 89 ? 10.394 1.114 -10.797 1.00 95.06 89 LYS A C 1
ATOM 627 O O . LYS A 1 89 ? 9.881 0.450 -9.904 1.00 95.06 89 LYS A O 1
ATOM 632 N N . GLN A 1 90 ? 10.733 2.392 -10.650 1.00 95.00 90 GLN A N 1
ATOM 633 C CA . GLN A 1 90 ? 10.584 3.097 -9.382 1.00 95.00 90 GLN A CA 1
ATOM 634 C C . GLN A 1 90 ? 9.114 3.310 -9.008 1.00 95.00 90 GLN A C 1
ATOM 636 O O . GLN A 1 90 ? 8.738 3.016 -7.877 1.00 95.00 90 GLN A O 1
ATOM 641 N N . ALA A 1 91 ? 8.276 3.724 -9.962 1.00 95.25 91 ALA A N 1
ATOM 642 C CA . ALA A 1 91 ? 6.842 3.884 -9.731 1.00 95.25 91 ALA A CA 1
ATOM 643 C C . ALA A 1 91 ? 6.196 2.549 -9.319 1.00 95.25 91 ALA A C 1
ATOM 645 O O . ALA A 1 91 ? 5.520 2.475 -8.295 1.00 95.25 91 ALA A O 1
ATOM 646 N N . ASN A 1 92 ? 6.515 1.472 -10.042 1.00 93.88 92 ASN A N 1
ATOM 647 C CA . ASN A 1 92 ? 6.031 0.125 -9.744 1.00 93.88 92 ASN A CA 1
ATOM 648 C C . ASN A 1 92 ? 6.535 -0.384 -8.380 1.00 93.88 92 ASN A C 1
ATOM 650 O O . ASN A 1 92 ? 5.795 -1.028 -7.635 1.00 93.88 92 ASN A O 1
ATOM 654 N N . ASP A 1 93 ? 7.797 -0.109 -8.032 1.00 95.69 93 ASP A N 1
ATOM 655 C CA . ASP A 1 93 ? 8.372 -0.476 -6.736 1.00 95.69 93 ASP A CA 1
ATOM 656 C C . ASP A 1 93 ? 7.666 0.257 -5.587 1.00 95.69 93 ASP A C 1
ATOM 658 O O . ASP A 1 93 ? 7.393 -0.347 -4.546 1.00 95.69 93 ASP A O 1
ATOM 662 N N . ASP A 1 94 ? 7.333 1.531 -5.771 1.00 95.56 94 ASP A N 1
ATOM 663 C CA . ASP A 1 94 ? 6.654 2.331 -4.756 1.00 95.56 94 ASP A CA 1
ATOM 664 C C . ASP A 1 94 ? 5.172 1.967 -4.627 1.00 95.56 94 ASP A C 1
ATOM 666 O O . ASP A 1 94 ? 4.667 1.872 -3.507 1.00 95.56 94 ASP A O 1
ATOM 670 N N . GLU A 1 95 ? 4.484 1.666 -5.727 1.00 94.62 95 GLU A N 1
ATOM 671 C CA . GLU A 1 95 ? 3.137 1.086 -5.702 1.00 94.62 95 GLU A CA 1
ATOM 672 C C . GLU A 1 95 ? 3.120 -0.260 -4.976 1.00 94.62 95 GLU A C 1
ATOM 674 O O . GLU A 1 95 ? 2.273 -0.491 -4.108 1.00 94.62 95 GLU A O 1
ATOM 679 N N . ARG A 1 96 ? 4.107 -1.121 -5.244 1.00 94.62 96 ARG A N 1
ATOM 680 C CA . ARG A 1 96 ? 4.254 -2.409 -4.557 1.00 94.62 96 ARG A CA 1
ATOM 681 C C . ARG A 1 96 ? 4.468 -2.231 -3.053 1.00 94.62 96 ARG A C 1
ATOM 683 O O . ARG A 1 96 ? 3.853 -2.952 -2.265 1.00 94.62 96 ARG A O 1
ATOM 690 N N . LYS A 1 97 ? 5.289 -1.262 -2.633 1.00 93.62 97 LYS A N 1
ATOM 691 C CA . LYS A 1 97 ? 5.472 -0.931 -1.207 1.00 93.62 97 LYS A CA 1
ATOM 692 C C . LYS A 1 97 ? 4.193 -0.373 -0.584 1.00 93.62 97 LYS A C 1
ATOM 694 O O . LYS A 1 97 ? 3.812 -0.808 0.499 1.00 93.62 97 LYS A O 1
ATOM 699 N N . LYS A 1 98 ? 3.506 0.552 -1.263 1.00 91.50 98 LYS A N 1
ATOM 700 C CA . LYS A 1 98 ? 2.227 1.115 -0.796 1.00 91.50 98 LYS A CA 1
ATOM 701 C C . LYS A 1 98 ? 1.181 0.020 -0.608 1.00 91.50 98 LYS A C 1
ATOM 703 O O . LYS A 1 98 ? 0.533 -0.015 0.432 1.00 91.50 98 LYS A O 1
ATOM 708 N N . ALA A 1 99 ? 1.065 -0.909 -1.555 1.00 91.81 99 ALA A N 1
ATOM 709 C CA . ALA A 1 99 ? 0.165 -2.053 -1.449 1.00 91.81 99 ALA A CA 1
ATOM 710 C C . ALA A 1 99 ? 0.523 -2.968 -0.263 1.00 91.81 99 ALA A C 1
ATOM 712 O O . ALA A 1 99 ? -0.371 -3.413 0.461 1.00 91.81 99 ALA A O 1
ATOM 713 N N . TYR A 1 100 ? 1.819 -3.211 -0.029 1.00 90.88 100 TYR A N 1
ATOM 714 C CA . TYR A 1 100 ? 2.289 -3.985 1.122 1.00 90.88 100 TYR A CA 1
ATOM 715 C C . TYR A 1 100 ? 1.894 -3.325 2.447 1.00 90.88 100 TYR A C 1
ATOM 717 O O . TYR A 1 100 ? 1.280 -3.975 3.290 1.00 90.88 100 TYR A O 1
ATOM 725 N N . TYR A 1 101 ? 2.164 -2.028 2.608 1.00 89.44 101 TYR A N 1
ATOM 726 C CA . TYR A 1 101 ? 1.802 -1.290 3.820 1.00 89.44 101 TYR A CA 1
ATOM 727 C C . TYR A 1 101 ? 0.292 -1.172 4.006 1.00 89.44 101 TYR A C 1
ATOM 729 O O . TYR A 1 101 ? -0.196 -1.372 5.115 1.00 89.44 101 TYR A O 1
ATOM 737 N N . LYS A 1 102 ? -0.458 -0.943 2.924 1.00 90.81 102 LYS A N 1
ATOM 738 C CA . LYS A 1 102 ? -1.922 -0.934 2.948 1.00 90.81 102 LYS A CA 1
ATOM 739 C C . LYS A 1 102 ? -2.464 -2.236 3.537 1.00 90.81 102 LYS A C 1
ATOM 741 O O . LYS A 1 102 ? -3.256 -2.199 4.468 1.00 90.81 102 LYS A O 1
ATOM 746 N N . LYS A 1 103 ? -2.017 -3.389 3.034 1.00 90.69 103 LYS A N 1
ATOM 747 C CA . LYS A 1 103 ? -2.490 -4.693 3.520 1.00 90.69 103 LYS A CA 1
ATOM 748 C C . LYS A 1 103 ? -1.995 -5.007 4.934 1.00 90.69 103 LYS A C 1
ATOM 750 O O . LYS A 1 103 ? -2.771 -5.515 5.732 1.00 90.69 103 LYS A O 1
ATOM 755 N N . ALA A 1 104 ? -0.728 -4.722 5.230 1.00 91.31 104 ALA A N 1
ATOM 756 C CA . ALA A 1 104 ? -0.109 -5.076 6.506 1.00 91.31 104 ALA A CA 1
ATOM 757 C C . ALA A 1 104 ? -0.646 -4.246 7.681 1.00 91.31 104 ALA A C 1
ATOM 759 O O . ALA A 1 104 ? -0.848 -4.785 8.764 1.00 91.31 104 ALA A O 1
ATOM 760 N N . PHE A 1 105 ? -0.893 -2.950 7.474 1.00 89.81 105 PHE A N 1
ATOM 761 C CA . PHE A 1 105 ? -1.330 -2.056 8.549 1.00 89.81 105 PHE A CA 1
ATOM 762 C C . PHE A 1 105 ? -2.842 -1.917 8.664 1.00 89.81 105 PHE A C 1
ATOM 764 O O . PHE A 1 105 ? -3.316 -1.423 9.681 1.00 89.81 105 PHE A O 1
ATOM 771 N N . ARG A 1 106 ? -3.612 -2.376 7.671 1.00 90.94 106 ARG A N 1
ATOM 772 C CA . ARG A 1 106 ? -5.074 -2.297 7.719 1.00 90.94 106 ARG A CA 1
ATOM 773 C C . ARG A 1 106 ? -5.653 -3.016 8.930 1.00 90.94 106 ARG A C 1
ATOM 775 O O . ARG A 1 106 ? -6.348 -2.383 9.708 1.00 90.94 106 ARG A O 1
ATOM 782 N N . GLU A 1 107 ? -5.334 -4.292 9.115 1.00 89.94 107 GLU A N 1
ATOM 783 C CA . GLU A 1 107 ? -5.877 -5.080 10.230 1.00 89.94 107 GLU A CA 1
ATOM 784 C C . GLU A 1 107 ? -5.427 -4.525 11.588 1.00 89.94 107 GLU A C 1
ATOM 786 O O . GLU A 1 107 ? -6.219 -4.431 12.521 1.00 89.94 107 GLU A O 1
ATOM 791 N N . TYR A 1 108 ? -4.173 -4.074 11.678 1.00 90.69 108 TYR A N 1
ATOM 792 C CA . TYR A 1 108 ? -3.651 -3.439 12.884 1.00 90.69 108 TYR A CA 1
ATOM 793 C C . TYR A 1 108 ? -4.416 -2.156 13.232 1.00 90.69 108 TYR A C 1
ATOM 795 O O . TYR A 1 108 ? -4.846 -1.971 14.366 1.00 90.69 108 TYR A O 1
ATOM 803 N N . PHE A 1 109 ? -4.642 -1.283 12.255 1.00 91.56 109 PHE A N 1
ATOM 804 C CA . PHE A 1 109 ? -5.373 -0.039 12.462 1.00 91.56 109 PHE A CA 1
ATOM 805 C C . PHE A 1 109 ? -6.873 -0.241 12.677 1.00 91.56 109 PHE A C 1
ATOM 807 O O . PHE A 1 109 ? -7.470 0.497 13.459 1.00 91.56 109 PHE A O 1
ATOM 814 N N . GLU A 1 110 ? -7.484 -1.243 12.046 1.00 89.25 110 GLU A N 1
ATOM 815 C CA . GLU A 1 110 ? -8.860 -1.658 12.340 1.00 89.25 110 GLU A CA 1
ATOM 816 C C . GLU A 1 110 ? -8.973 -2.160 13.784 1.00 89.25 110 GLU A C 1
ATOM 818 O O . GLU A 1 110 ? -9.909 -1.790 14.494 1.00 89.25 110 GLU A O 1
ATOM 823 N N . TYR A 1 111 ? -7.990 -2.932 14.250 1.00 88.44 111 TYR A N 1
ATOM 824 C CA . TYR A 1 111 ? -7.931 -3.387 15.632 1.00 88.44 111 TYR A CA 1
ATOM 825 C C . TYR A 1 111 ? -7.755 -2.219 16.606 1.00 88.44 111 TYR A C 1
ATOM 827 O O . TYR A 1 111 ? -8.523 -2.118 17.562 1.00 88.44 111 TYR A O 1
ATOM 835 N N . GLU A 1 112 ? -6.786 -1.333 16.365 1.00 86.06 112 GLU A N 1
ATOM 836 C CA . GLU A 1 112 ? -6.423 -0.227 17.257 1.00 86.06 112 GLU A CA 1
ATOM 837 C C . GLU A 1 112 ? -7.454 0.910 17.275 1.00 86.06 112 GLU A C 1
ATOM 839 O O . GLU A 1 112 ? -7.853 1.350 18.350 1.00 86.06 112 GLU A O 1
ATOM 844 N N . GLY A 1 113 ? -7.896 1.382 16.105 1.00 79.88 113 GLY A N 1
ATOM 845 C CA . GLY A 1 113 ? -8.717 2.591 15.939 1.00 79.88 113 GLY A CA 1
ATOM 846 C C . GLY A 1 113 ? -10.130 2.362 15.392 1.00 79.88 113 GLY A C 1
ATOM 847 O O . GLY A 1 113 ? -10.863 3.338 15.189 1.00 79.88 113 GLY A O 1
ATOM 848 N N . GLY A 1 114 ? -10.525 1.109 15.139 1.00 78.25 114 GLY A N 1
ATOM 849 C CA . GLY A 1 114 ? -11.847 0.769 14.600 1.00 78.25 114 GLY A CA 1
ATOM 850 C C . GLY A 1 114 ? -12.994 0.960 15.595 1.00 78.25 114 GLY A C 1
ATOM 851 O O . GLY A 1 114 ? -14.058 1.436 15.205 1.00 78.25 114 GLY A O 1
ATOM 852 N N . ASP A 1 115 ? -12.772 0.663 16.880 1.00 85.69 115 ASP A N 1
ATOM 853 C CA . ASP A 1 115 ? -13.736 0.920 17.957 1.00 85.69 115 ASP A CA 1
AT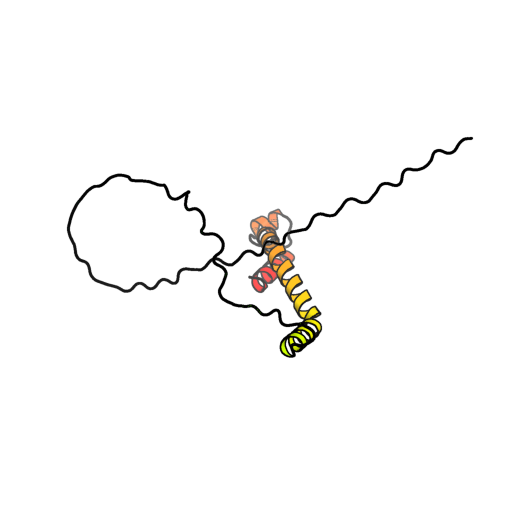OM 854 C C . ASP A 1 115 ? -13.213 1.987 18.925 1.00 85.69 115 ASP A C 1
ATOM 856 O O . ASP A 1 115 ? -12.118 1.870 19.473 1.00 85.69 115 ASP A O 1
ATOM 860 N N . ALA A 1 116 ? -14.024 3.019 19.169 1.00 82.69 116 ALA A N 1
ATOM 861 C CA . ALA A 1 116 ? -13.668 4.148 20.023 1.00 82.69 116 ALA A CA 1
ATOM 862 C C . ALA A 1 116 ? -13.464 3.743 21.493 1.00 82.69 116 ALA A C 1
ATOM 864 O O . ALA A 1 116 ? -12.649 4.349 22.194 1.00 82.69 116 ALA A O 1
ATOM 865 N N . ARG A 1 117 ? -14.190 2.722 21.974 1.00 83.50 117 ARG A N 1
ATOM 866 C CA . ARG A 1 117 ? -14.021 2.218 23.347 1.00 83.50 117 ARG A CA 1
ATOM 867 C C . ARG A 1 117 ? -12.736 1.408 23.473 1.00 83.50 117 ARG A C 1
ATOM 869 O O . ARG A 1 117 ? -11.956 1.660 24.391 1.00 83.50 117 ARG A O 1
ATOM 876 N N . ALA A 1 118 ? -12.488 0.496 22.533 1.00 84.44 118 ALA A N 1
ATOM 877 C CA . ALA A 1 118 ? -11.251 -0.278 22.486 1.00 84.44 118 ALA A CA 1
ATOM 878 C C . ALA A 1 118 ? -10.004 0.614 22.326 1.00 84.44 118 ALA A C 1
ATOM 880 O O . ALA A 1 118 ? -9.018 0.412 23.033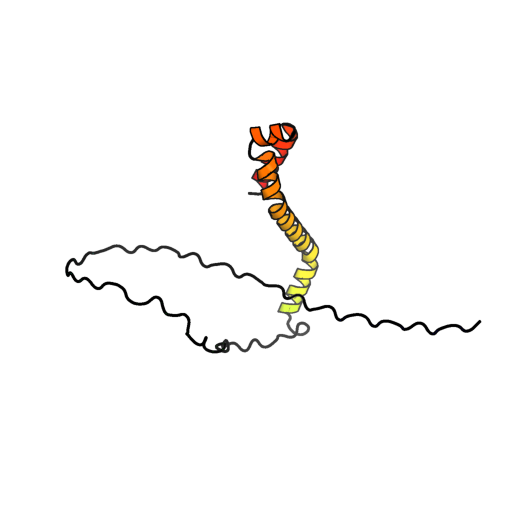 1.00 84.44 118 ALA A O 1
ATOM 881 N N . SER A 1 119 ? -10.055 1.642 21.473 1.00 86.81 119 SER A N 1
ATOM 882 C CA . SER A 1 119 ? -8.936 2.572 21.270 1.00 86.81 119 SER A CA 1
ATOM 883 C C . SER A 1 119 ? -8.621 3.395 22.522 1.00 86.81 119 SER A C 1
ATOM 885 O O . SER A 1 119 ? -7.457 3.574 22.875 1.00 86.81 119 SER A O 1
ATOM 887 N N . ALA A 1 120 ? -9.657 3.867 23.229 1.00 85.75 120 ALA A N 1
ATOM 888 C CA . ALA A 1 120 ? -9.487 4.616 24.473 1.00 85.75 120 ALA A CA 1
ATOM 889 C C . ALA A 1 120 ? -8.896 3.731 25.582 1.00 85.75 120 ALA A C 1
ATOM 891 O O . ALA A 1 120 ? -7.998 4.164 26.301 1.00 85.75 120 ALA A O 1
ATOM 892 N N . ALA A 1 121 ? -9.336 2.470 25.674 1.00 86.94 121 ALA A N 1
ATOM 893 C CA . ALA A 1 121 ? -8.784 1.494 26.613 1.00 86.94 121 ALA A CA 1
ATOM 894 C C . ALA A 1 121 ? -7.301 1.171 26.345 1.00 86.94 121 ALA A C 1
ATOM 896 O O . ALA A 1 121 ? -6.574 0.825 27.273 1.00 86.94 121 ALA A O 1
ATOM 897 N N . ARG A 1 122 ? -6.838 1.315 25.096 1.00 86.62 122 ARG A N 1
ATOM 898 C CA . ARG A 1 122 ? -5.429 1.143 24.699 1.00 86.62 122 ARG A CA 1
ATOM 899 C C . ARG A 1 122 ? -4.591 2.420 24.807 1.00 86.62 122 ARG A C 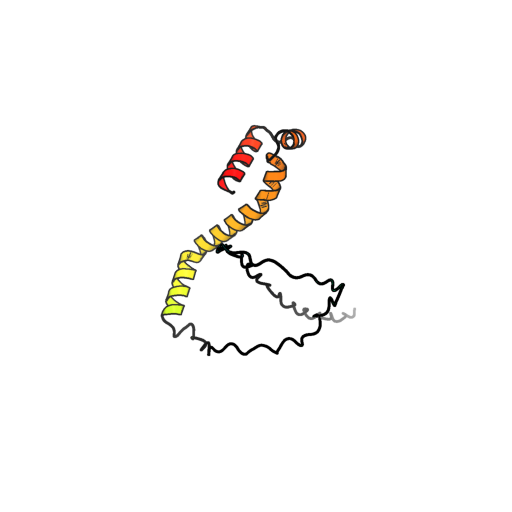1
ATOM 901 O O . ARG A 1 122 ? -3.404 2.391 24.501 1.00 86.62 122 ARG A O 1
ATOM 908 N N . GLY A 1 123 ? -5.179 3.529 25.256 1.00 88.56 123 GLY A N 1
ATOM 909 C CA . GLY A 1 123 ? -4.469 4.795 25.447 1.00 88.56 123 GLY A CA 1
ATOM 910 C C . GLY A 1 123 ? -4.227 5.588 24.160 1.00 88.56 123 GLY A C 1
ATOM 911 O O . GLY A 1 123 ? -3.380 6.479 24.149 1.00 88.56 123 GLY A O 1
ATOM 912 N N . ILE A 1 124 ? -4.959 5.299 23.079 1.00 89.06 124 ILE A N 1
ATOM 913 C CA . ILE A 1 124 ? -4.882 6.084 21.842 1.00 89.06 124 ILE A CA 1
ATOM 914 C C . ILE A 1 124 ? -5.612 7.412 22.046 1.00 89.06 124 ILE A C 1
ATOM 916 O O . ILE A 1 124 ? -6.784 7.443 22.433 1.00 89.06 124 ILE A O 1
ATOM 920 N N . THR A 1 125 ? -4.925 8.518 21.760 1.00 92.00 125 THR A N 1
ATOM 921 C CA . THR A 1 125 ? -5.520 9.856 21.828 1.00 92.00 125 THR A CA 1
ATOM 922 C C . THR A 1 125 ? -6.628 10.005 20.776 1.00 92.00 125 THR A C 1
ATOM 924 O O . THR A 1 125 ? -6.589 9.374 19.714 1.00 92.00 125 THR A O 1
ATOM 927 N N . PRO A 1 126 ? -7.643 10.850 21.020 1.00 89.38 126 PRO A N 1
ATOM 928 C CA . PRO A 1 126 ? -8.721 11.055 20.054 1.00 89.38 126 PRO A CA 1
ATOM 929 C C . PRO A 1 126 ? -8.220 11.597 18.706 1.00 89.38 126 PRO A C 1
ATOM 931 O O . PRO A 1 126 ? -8.807 11.268 17.677 1.00 89.38 126 PRO A O 1
ATOM 934 N N . GLU A 1 127 ? -7.133 12.373 18.707 1.00 92.62 127 GLU A N 1
ATOM 935 C CA . GLU A 1 127 ? -6.485 12.908 17.505 1.00 92.62 127 GLU A CA 1
ATOM 936 C C . GLU A 1 127 ? -5.860 11.788 16.665 1.00 92.62 127 GLU A C 1
ATOM 938 O O . GLU A 1 127 ? -6.206 11.628 15.495 1.00 92.62 127 GLU A O 1
ATOM 943 N N . THR A 1 128 ? -5.035 10.933 17.280 1.00 90.88 128 THR A N 1
ATOM 944 C CA . THR A 1 128 ? -4.417 9.789 16.593 1.00 90.88 128 THR A CA 1
ATOM 945 C C . THR A 1 128 ? -5.473 8.814 16.074 1.00 90.88 128 THR A C 1
ATOM 947 O O . THR A 1 128 ? -5.358 8.305 14.961 1.00 90.88 128 THR A O 1
ATOM 950 N N . ARG A 1 129 ? -6.559 8.593 16.824 1.00 91.94 129 ARG A N 1
ATOM 951 C CA . ARG A 1 129 ? -7.691 7.784 16.347 1.00 91.94 129 ARG A CA 1
ATOM 952 C C . ARG A 1 129 ? -8.331 8.378 15.089 1.00 91.94 129 ARG A C 1
ATOM 954 O O . ARG A 1 129 ? -8.666 7.625 14.178 1.00 91.94 129 ARG A O 1
ATOM 961 N N . ALA A 1 130 ? -8.510 9.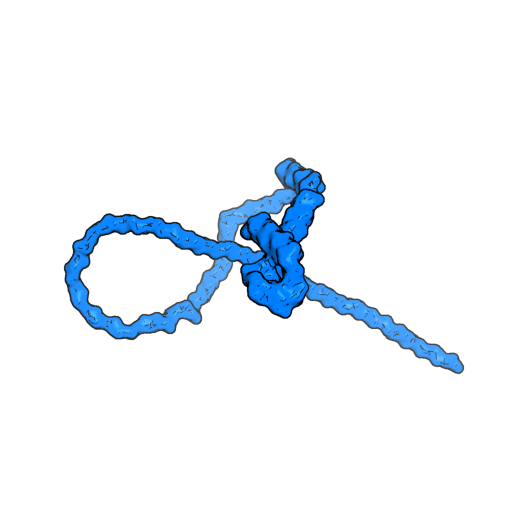698 15.026 1.00 92.81 130 ALA A N 1
ATOM 962 C CA . ALA A 1 130 ? -9.082 10.357 13.853 1.00 92.81 130 ALA A CA 1
ATOM 963 C C . ALA A 1 130 ? -8.172 10.209 12.621 1.00 92.81 130 ALA A C 1
ATOM 965 O O . ALA A 1 130 ? -8.659 9.950 11.519 1.00 92.81 130 ALA A O 1
ATOM 966 N N . GLU A 1 131 ? -6.854 10.295 12.805 1.00 93.31 131 GLU A N 1
ATOM 967 C CA . GLU A 1 131 ? -5.881 10.040 11.737 1.00 93.31 131 GLU A CA 1
ATOM 968 C C . GLU A 1 131 ? -5.914 8.586 11.257 1.00 93.31 131 GLU A C 1
ATOM 970 O O . GLU A 1 131 ? -5.926 8.339 10.049 1.00 93.31 131 GLU A O 1
ATOM 975 N N . ILE A 1 132 ? -6.004 7.628 12.186 1.00 91.06 132 ILE A N 1
ATOM 976 C CA . ILE A 1 132 ? -6.149 6.203 11.868 1.00 91.06 132 ILE A CA 1
ATOM 977 C C . ILE A 1 132 ? -7.436 5.960 11.070 1.00 91.06 132 ILE A C 1
ATOM 979 O O . ILE A 1 132 ? -7.403 5.278 10.046 1.00 91.06 132 ILE A O 1
ATOM 983 N N . GLN A 1 133 ? -8.560 6.552 11.480 1.00 91.31 133 GLN A N 1
ATOM 984 C CA . GLN A 1 133 ? -9.831 6.426 10.758 1.00 91.31 133 GLN A CA 1
ATOM 985 C C . GLN A 1 133 ? -9.750 7.027 9.353 1.00 91.31 133 GLN A C 1
ATOM 987 O O . GLN A 1 133 ? -10.140 6.373 8.385 1.00 91.31 133 GLN A O 1
ATOM 992 N N . LYS A 1 134 ? -9.157 8.217 9.216 1.00 93.62 134 LYS A N 1
ATOM 993 C CA . LYS A 1 134 ? -8.918 8.846 7.911 1.00 93.62 134 LYS A CA 1
ATOM 994 C C . LYS A 1 134 ? -8.036 7.974 7.016 1.00 93.62 134 LYS A C 1
ATOM 996 O O . LYS A 1 134 ? -8.300 7.847 5.819 1.00 93.62 134 LYS A O 1
ATOM 1001 N N . TRP A 1 135 ? -6.997 7.357 7.579 1.00 92.69 135 TRP A N 1
ATOM 1002 C CA . TRP A 1 135 ? -6.135 6.442 6.838 1.00 92.69 135 TRP A CA 1
ATOM 1003 C C . TRP A 1 135 ? -6.900 5.195 6.397 1.00 92.69 135 TRP A C 1
ATOM 1005 O O . TRP A 1 135 ? -6.802 4.819 5.230 1.00 92.69 135 TRP A O 1
ATOM 1015 N N . LEU A 1 136 ? -7.692 4.587 7.285 1.00 91.12 136 LEU A N 1
ATOM 1016 C CA . LEU A 1 136 ? -8.516 3.421 6.965 1.00 91.12 136 LEU A CA 1
ATOM 1017 C C . LEU A 1 136 ? -9.517 3.735 5.856 1.00 91.12 136 LEU A C 1
ATOM 1019 O O . LEU A 1 136 ? -9.659 2.932 4.944 1.00 91.12 136 LEU A O 1
ATOM 1023 N N . GLU A 1 137 ? -10.159 4.904 5.885 1.00 90.88 137 GLU A N 1
ATOM 1024 C CA . GLU A 1 137 ? -11.081 5.368 4.842 1.00 90.88 137 GLU A CA 1
ATOM 1025 C C . GLU A 1 137 ? -10.409 5.573 3.487 1.00 90.88 137 GLU A C 1
ATOM 1027 O O . GLU A 1 137 ? -10.924 5.095 2.475 1.00 90.88 137 GLU A O 1
ATOM 1032 N N . ALA A 1 138 ? -9.239 6.211 3.464 1.00 90.94 138 ALA A N 1
ATOM 1033 C CA . ALA A 1 138 ? -8.459 6.390 2.241 1.00 90.94 138 ALA A CA 1
ATOM 1034 C C . ALA A 1 138 ? -7.909 5.061 1.681 1.00 90.94 138 ALA A C 1
ATOM 1036 O O . ALA A 1 138 ? -7.562 4.975 0.503 1.00 90.94 138 ALA A O 1
ATOM 1037 N N . ASN A 1 139 ? -7.825 4.024 2.521 1.00 88.19 139 ASN A N 1
ATOM 1038 C CA . ASN A 1 139 ? -7.219 2.733 2.213 1.00 88.19 139 ASN A CA 1
ATOM 1039 C C . ASN A 1 139 ? -8.203 1.551 2.352 1.00 88.19 139 ASN A C 1
ATOM 1041 O O . ASN A 1 139 ? -7.767 0.424 2.614 1.00 88.19 139 ASN A O 1
ATOM 1045 N N . LYS A 1 140 ? -9.505 1.767 2.130 1.00 79.19 140 LYS A N 1
ATOM 1046 C CA . LYS A 1 140 ? -10.486 0.666 2.078 1.00 79.19 140 LYS A CA 1
ATOM 1047 C C . LYS A 1 140 ? -10.237 -0.291 0.909 1.00 79.19 140 LYS A C 1
ATOM 1049 O O . LYS A 1 140 ? -9.608 0.115 -0.103 1.00 79.19 140 LYS A O 1
#

Foldseek 3Di:
DDDDDDDDDDDDDDDDDDDDDDDDDDDDDDDDDDDDDDDDDDDDDDDDDPDDPDDPPPPPPPPPDPPPPDDCVPDPVNVVVVVVCVVCVVVVVVVVVVVVCLVVCLVVLCQQQVDPVNVVVVVNDPVNSVVSVVSNVVSD

Secondary structure (DSSP, 8-state):
--PPPPP-PPPPPPPP-----PPPPPP------------------------------------S-------TTT-HHHHHHHHHHHHTHHHHHHHHHHHHHHHHHHHHHHHHHSSHHHHHHTT--HHHHHHHHHHHHHT-

Organism: NCBI:txid47281

Sequence (140 aa):
MRASPSTRAAPARRGAVRVFCVAPKPTPSGETVSAPRALLAAGLAVASSLTLLASPFPAHAVRPGTNVEADAATSPLIQSLLKKSAENKQANDDERKKAYYKKAFREYFEYEGGDARASAARGITPETRAEIQKWLEANK